Protein AF-Q8MVY9-F1 (afdb_monomer)

Solvent-accessible surface area (backbone atoms only — not comparable to full-atom values): 4770 Å² total; per-residue (Å²): 114,72,66,63,53,52,53,52,51,52,53,51,51,52,54,55,54,59,62,62,68,65,71,79,75,68,76,73,77,75,73,72,73,70,86,69,77,78,79,77,73,80,88,60,89,72,54,47,55,70,59,30,22,52,55,21,40,76,73,68,20,85,70,12,30,44,60,50,101,90,32,66,46,66,35,118

Mean predicted aligned error: 17.77 Å

Secondary structure (DSSP, 8-state):
-HHHHHHHHHHHHHHHHHHHGGGGS---------S------S-S----HHHHHHHHHHTT-TT-EEEETTEEEE--

Sequence (76 aa):
MKIAFIVAISLAFLAVTSCIEFEKSTESHDIQKRGVTITVKPPFPGCVFYECIANCRSRGYKNGGYCTINGCQCLR

Radius of gyration: 25.08 Å; Cα contacts (8 Å, |Δi|>4): 57; chains: 1; bounding box: 55×29×65 Å

pLDDT: mean 73.84, std 18.3, range [41.97, 95.44]

Foldseek 3Di:
DVVVVVVVVVVVVVVVVVVVVVPPPPPVPPVPVPPCPVPPDDDDVDQDQVVQQVVLVVVPQPQGWGQDSVHTDGHD

Organism: Galleria mellonella (NCBI:txid7137)

Structure (mmCIF, N/CA/C/O backbone):
data_AF-Q8MVY9-F1
#
_entry.id   AF-Q8MVY9-F1
#
loop_
_atom_site.group_PDB
_atom_site.id
_atom_site.type_symbol
_atom_site.label_atom_id
_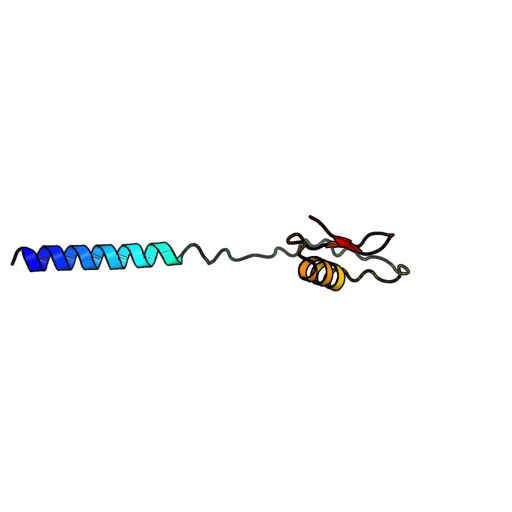atom_site.label_alt_id
_atom_site.label_comp_id
_atom_site.label_asym_id
_atom_site.label_entity_id
_atom_site.label_seq_id
_atom_site.pdbx_PDB_ins_code
_atom_site.Cartn_x
_atom_site.Cartn_y
_atom_site.Cartn_z
_atom_site.occupancy
_atom_site.B_iso_or_equiv
_atom_site.auth_seq_id
_atom_site.auth_comp_id
_atom_site.auth_asym_id
_atom_site.auth_atom_id
_atom_site.pdbx_PDB_model_num
ATOM 1 N N . MET A 1 1 ? -44.967 0.630 42.377 1.00 62.38 1 MET A N 1
ATOM 2 C CA . MET A 1 1 ? -44.432 1.917 41.866 1.00 62.38 1 MET A CA 1
ATOM 3 C C . MET A 1 1 ? -42.908 1.932 41.718 1.00 62.38 1 MET A C 1
ATOM 5 O O . MET A 1 1 ? -42.441 2.369 40.679 1.00 62.38 1 MET A O 1
ATOM 9 N N . LYS A 1 2 ? -42.121 1.412 42.676 1.00 7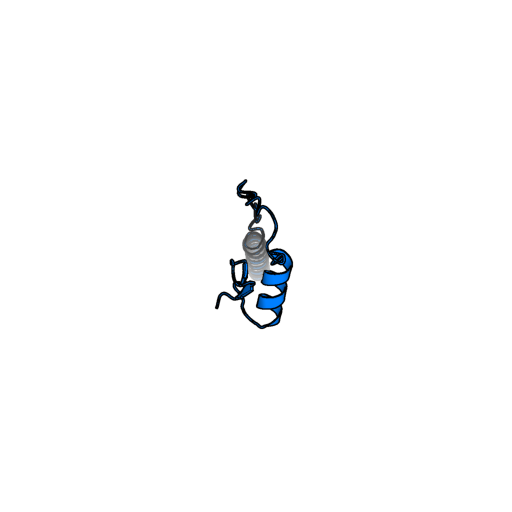5.75 2 LYS A N 1
ATOM 10 C CA . LYS A 1 2 ? -40.641 1.433 42.608 1.00 75.75 2 LYS A CA 1
ATOM 11 C C . LYS A 1 2 ? -40.034 0.681 41.408 1.00 75.75 2 LYS A C 1
ATOM 13 O O . LYS A 1 2 ? -39.125 1.195 40.774 1.00 75.75 2 LYS A O 1
ATOM 18 N N . ILE A 1 3 ? -40.569 -0.494 41.060 1.00 82.00 3 ILE A N 1
ATOM 19 C CA . ILE A 1 3 ? -40.049 -1.327 39.953 1.00 82.00 3 ILE A CA 1
ATOM 20 C C . ILE A 1 3 ? -40.224 -0.630 38.597 1.00 82.00 3 ILE A C 1
ATOM 22 O O . ILE A 1 3 ? -39.291 -0.587 37.805 1.00 82.00 3 ILE A O 1
ATOM 26 N N . ALA A 1 4 ? -41.390 -0.022 38.362 1.00 82.25 4 ALA A N 1
ATOM 27 C CA . ALA A 1 4 ? -41.653 0.735 37.139 1.00 82.25 4 ALA A CA 1
ATOM 28 C C . ALA A 1 4 ? -40.673 1.909 36.971 1.00 82.25 4 ALA A C 1
ATOM 30 O O . ALA A 1 4 ? -40.207 2.166 35.866 1.00 82.25 4 ALA A O 1
ATOM 31 N N . PHE A 1 5 ? -40.307 2.566 38.077 1.00 83.31 5 PHE A N 1
ATOM 32 C CA . PHE A 1 5 ? -39.306 3.633 38.081 1.00 83.31 5 PHE A CA 1
ATOM 33 C C . PHE A 1 5 ? -37.917 3.130 37.666 1.00 83.31 5 PHE A C 1
ATOM 35 O O . PHE A 1 5 ? -37.257 3.768 36.854 1.00 83.31 5 PHE A O 1
ATOM 42 N N . ILE A 1 6 ? -37.491 1.971 38.176 1.00 85.50 6 ILE A N 1
ATOM 43 C CA . ILE A 1 6 ? -36.190 1.376 37.832 1.00 85.50 6 ILE A CA 1
ATOM 44 C C . ILE A 1 6 ? -36.149 1.007 36.345 1.00 85.50 6 ILE A C 1
ATOM 46 O O . ILE A 1 6 ? -35.197 1.360 35.659 1.00 85.50 6 ILE A O 1
ATOM 50 N N . VAL A 1 7 ? -37.206 0.370 35.829 1.00 85.56 7 VAL A N 1
ATOM 51 C CA . VAL A 1 7 ? -37.294 -0.015 34.410 1.00 85.56 7 VAL A CA 1
ATOM 52 C C . VAL A 1 7 ? -37.262 1.212 33.494 1.00 85.56 7 VAL A C 1
ATOM 54 O O . VAL A 1 7 ? -36.546 1.203 32.494 1.00 85.56 7 VAL A O 1
ATOM 57 N N . ALA A 1 8 ? -37.973 2.287 33.849 1.00 86.19 8 ALA A N 1
ATOM 58 C CA . ALA A 1 8 ? -37.955 3.536 33.087 1.00 86.19 8 ALA A CA 1
ATOM 59 C C . ALA A 1 8 ? -36.554 4.173 33.049 1.00 86.19 8 ALA A C 1
ATOM 61 O O . ALA A 1 8 ? -36.110 4.619 31.992 1.00 86.19 8 ALA A O 1
ATOM 62 N N . ILE A 1 9 ? -35.834 4.161 34.176 1.00 87.88 9 ILE A N 1
ATOM 63 C CA . ILE A 1 9 ? -34.454 4.657 34.251 1.00 87.88 9 ILE A CA 1
ATOM 64 C C . ILE A 1 9 ? -33.528 3.796 33.381 1.00 87.88 9 ILE A C 1
ATOM 66 O O . ILE A 1 9 ? -32.761 4.340 32.591 1.00 87.88 9 ILE A O 1
ATOM 70 N N . SER A 1 10 ? -33.621 2.466 33.457 1.00 86.19 10 SER A N 1
ATOM 71 C CA . SER A 1 10 ? -32.790 1.561 32.650 1.00 86.19 10 SER A CA 1
ATOM 72 C C . SER A 1 10 ? -33.019 1.724 31.142 1.00 86.19 10 SER A C 1
ATOM 74 O O . SER A 1 10 ? -32.054 1.733 30.381 1.00 86.19 10 SER A O 1
ATOM 76 N N . LEU A 1 11 ? -34.272 1.904 30.708 1.00 87.50 11 LEU A N 1
ATOM 77 C CA . LEU A 1 11 ? -34.612 2.182 29.306 1.00 87.50 11 LEU A CA 1
ATOM 78 C C . LEU A 1 11 ? -34.043 3.523 28.830 1.00 87.50 11 LEU A C 1
ATOM 80 O O . LEU A 1 11 ? -33.517 3.600 27.722 1.00 87.50 11 LEU A O 1
ATOM 84 N N . ALA A 1 12 ? -34.098 4.559 29.673 1.00 85.25 12 ALA A N 1
ATOM 85 C CA . ALA A 1 12 ? -33.501 5.854 29.359 1.00 85.25 12 ALA A CA 1
ATOM 86 C C . ALA A 1 12 ? -31.973 5.755 29.216 1.00 85.25 12 ALA A C 1
ATOM 88 O O . ALA A 1 12 ? -31.416 6.285 28.258 1.00 85.25 12 ALA A O 1
ATOM 89 N N . PHE A 1 13 ? -31.296 5.024 30.111 1.00 84.62 13 PHE A N 1
ATOM 90 C CA . PHE A 1 13 ? -29.852 4.790 30.011 1.00 84.62 13 PHE A CA 1
ATOM 91 C C . PHE A 1 13 ? -29.471 4.031 28.734 1.00 84.62 13 PHE A C 1
ATOM 93 O O . PHE A 1 13 ? -28.550 4.458 28.043 1.00 84.62 13 PHE A O 1
ATOM 100 N N . LEU A 1 14 ? -30.200 2.965 28.383 1.00 83.12 14 LEU A N 1
ATOM 101 C CA . LEU A 1 14 ? -29.965 2.196 27.153 1.00 83.12 14 LEU A CA 1
ATOM 102 C C . LEU A 1 14 ? -30.143 3.047 25.887 1.00 83.12 14 LEU A C 1
ATOM 104 O O . LEU A 1 14 ? -29.318 2.971 24.973 1.00 83.12 14 LEU A O 1
ATOM 108 N N . ALA A 1 15 ? -31.180 3.889 25.848 1.00 80.81 15 ALA A N 1
ATOM 109 C CA . ALA A 1 15 ? -31.406 4.814 24.742 1.00 80.81 15 ALA A CA 1
ATOM 110 C C . ALA A 1 15 ? -30.238 5.805 24.599 1.00 80.81 15 ALA A C 1
ATOM 112 O O . ALA A 1 15 ? -29.699 5.958 23.504 1.00 80.81 15 ALA A O 1
ATOM 113 N N . VAL A 1 16 ? -29.778 6.401 25.706 1.00 79.69 16 VAL A N 1
ATOM 114 C CA . VAL A 1 16 ? -28.627 7.320 25.708 1.00 79.69 16 VAL A CA 1
ATOM 115 C C . VAL A 1 16 ? -27.349 6.618 25.244 1.00 79.69 16 VAL A C 1
ATOM 117 O O . VAL A 1 16 ? -26.639 7.163 24.404 1.00 79.69 16 VAL A O 1
ATOM 120 N N . THR A 1 17 ? -27.064 5.399 25.7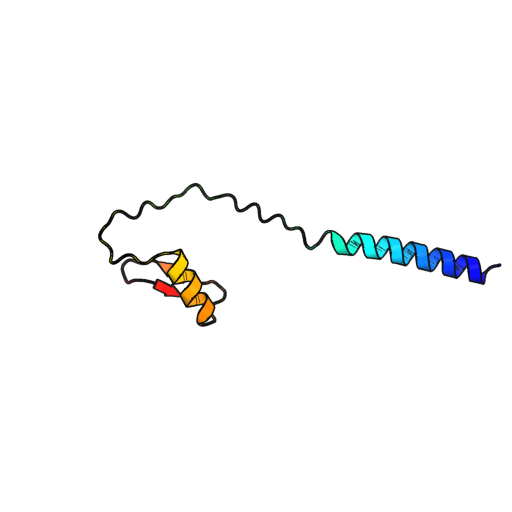15 1.00 77.50 17 THR A N 1
ATOM 121 C CA . THR A 1 17 ? -25.867 4.657 25.283 1.00 77.50 17 THR A CA 1
ATOM 122 C C . THR A 1 17 ? -25.914 4.277 23.806 1.00 77.50 17 THR A C 1
ATOM 124 O O . THR A 1 17 ? -24.887 4.335 23.136 1.00 77.50 17 THR A O 1
ATOM 127 N N . SER A 1 18 ? -27.098 3.958 23.269 1.00 73.75 18 SER A N 1
ATOM 128 C CA . SER A 1 18 ? -27.245 3.603 21.851 1.00 73.75 18 SER A CA 1
ATOM 129 C C . SER A 1 18 ? -26.965 4.779 20.907 1.00 73.75 18 SER A C 1
ATOM 131 O O . SER A 1 18 ? -26.448 4.578 19.812 1.00 73.75 18 SER A O 1
ATOM 133 N N . CYS A 1 19 ? -27.227 6.013 21.352 1.00 65.12 19 CYS A N 1
ATOM 134 C CA . CYS A 1 19 ? -26.890 7.219 20.599 1.00 65.12 19 CYS A CA 1
ATOM 135 C C . CYS A 1 19 ? -25.378 7.501 20.579 1.00 65.12 19 CYS A C 1
ATOM 137 O O . CYS A 1 19 ? -24.893 8.114 19.634 1.00 65.12 19 CYS A O 1
ATOM 139 N N . ILE A 1 20 ? -24.631 7.052 21.594 1.00 63.31 20 ILE A N 1
ATOM 140 C CA . ILE A 1 20 ? -23.188 7.321 21.718 1.00 63.31 20 ILE A CA 1
ATOM 141 C C . ILE A 1 20 ? -22.367 6.407 20.793 1.00 63.31 20 ILE A C 1
ATOM 143 O O . ILE A 1 20 ? -21.318 6.813 20.296 1.00 63.31 20 ILE A O 1
ATOM 147 N N . GLU A 1 21 ? -22.839 5.192 20.500 1.00 57.44 21 GLU A N 1
ATOM 148 C CA . GLU A 1 21 ? -22.088 4.256 19.648 1.00 57.44 21 GLU A CA 1
ATOM 149 C C . GLU A 1 21 ? -22.201 4.546 18.142 1.00 57.44 21 GLU A C 1
ATOM 151 O O . GLU A 1 21 ? -21.420 4.009 17.354 1.00 57.44 21 GLU A O 1
ATOM 156 N N . PHE A 1 22 ? -23.101 5.441 17.721 1.00 51.72 22 PHE A N 1
ATOM 157 C CA . PHE A 1 22 ? -23.298 5.741 16.299 1.00 51.72 22 PHE A CA 1
ATOM 158 C C . PHE A 1 22 ? -22.366 6.834 15.742 1.00 51.72 22 PHE A C 1
ATOM 160 O O . PHE A 1 22 ? -22.239 6.967 14.528 1.00 51.72 22 PHE A O 1
ATOM 167 N N . GLU A 1 23 ? -21.636 7.567 16.590 1.00 51.19 23 GLU A N 1
ATOM 168 C CA . GLU A 1 23 ? -20.712 8.627 16.143 1.00 51.19 23 GLU A CA 1
ATOM 169 C C . GLU A 1 23 ? -19.277 8.151 15.849 1.00 51.19 23 GLU A C 1
ATOM 171 O O . GLU A 1 23 ? -18.428 8.947 15.454 1.00 51.19 23 GLU A O 1
ATOM 176 N N . LYS A 1 24 ? -18.977 6.848 15.969 1.00 46.81 24 LYS A N 1
ATOM 177 C CA . LYS A 1 24 ? -17.620 6.310 15.729 1.00 46.81 24 LYS A CA 1
ATOM 178 C C . LYS A 1 24 ? -17.403 5.691 14.339 1.00 46.81 24 LYS A C 1
ATOM 180 O O . LYS A 1 24 ? -16.387 5.040 14.113 1.00 46.81 24 LYS A O 1
ATOM 185 N N . SER A 1 25 ? -18.328 5.876 13.394 1.00 45.19 25 SER A 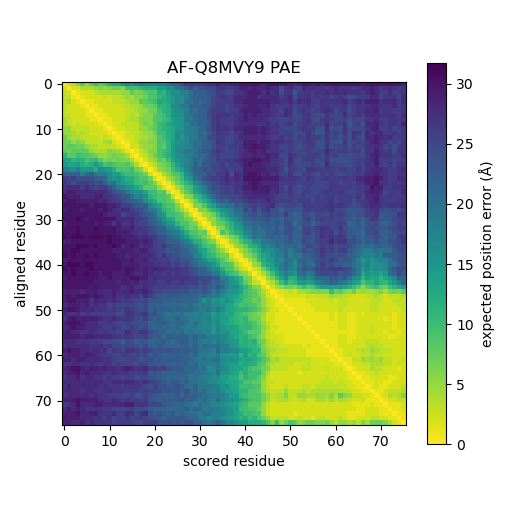N 1
ATOM 186 C CA . SER A 1 25 ? -18.203 5.319 12.030 1.00 45.19 25 SER A CA 1
ATOM 187 C C . SER A 1 25 ? -18.389 6.326 10.890 1.00 45.19 25 SER A C 1
ATOM 189 O O . SER A 1 25 ? -18.410 5.947 9.722 1.00 45.19 25 SER A O 1
ATOM 191 N N . THR A 1 26 ? -18.390 7.619 11.209 1.00 47.22 26 THR A N 1
ATOM 192 C CA . THR A 1 26 ? -18.260 8.718 10.245 1.00 47.22 26 THR A CA 1
ATOM 193 C C . THR A 1 26 ? -16.921 9.425 10.448 1.00 47.22 26 THR A C 1
ATOM 195 O O . THR A 1 26 ? -16.847 10.641 10.607 1.00 47.22 26 THR A O 1
ATOM 198 N N . GLU A 1 27 ? -15.818 8.669 10.379 1.00 45.81 27 GLU A N 1
ATOM 199 C CA . GLU A 1 27 ? -14.614 9.259 9.796 1.00 45.81 27 GLU A CA 1
ATOM 200 C C . GLU A 1 27 ? -14.984 9.598 8.353 1.00 45.81 27 GLU A C 1
ATOM 202 O O . GLU A 1 27 ? -14.930 8.766 7.448 1.00 45.81 27 GLU A O 1
ATOM 207 N N . SER A 1 28 ? -15.444 10.835 8.156 1.00 41.97 28 SER A N 1
ATOM 208 C CA . SER A 1 28 ? -15.372 11.501 6.872 1.00 41.97 28 SER A CA 1
ATOM 209 C C . SER A 1 28 ? -13.924 11.362 6.435 1.00 41.97 28 SER A C 1
ATOM 211 O O . SER A 1 28 ? -13.057 12.112 6.886 1.00 41.97 28 SER A O 1
ATOM 213 N N . HIS A 1 29 ? -13.639 10.360 5.605 1.00 42.06 29 HIS A N 1
ATOM 214 C CA . HIS A 1 29 ? -12.439 10.349 4.800 1.00 42.06 29 HIS A CA 1
ATOM 215 C C . HIS A 1 29 ? -12.582 11.536 3.851 1.00 42.06 29 HIS A C 1
ATOM 217 O O . HIS A 1 29 ? -12.980 11.391 2.696 1.00 42.06 29 HIS A O 1
ATOM 223 N N . ASP A 1 30 ? -12.279 12.728 4.363 1.00 43.25 30 ASP A N 1
ATOM 224 C CA . ASP A 1 30 ? -11.841 13.837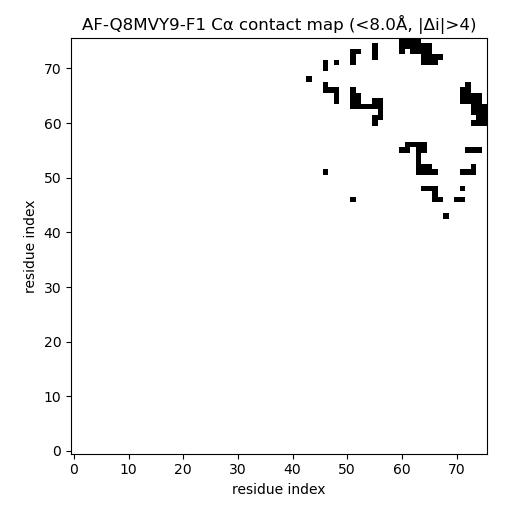 3.551 1.00 43.25 30 ASP A CA 1
ATOM 225 C C . ASP A 1 30 ? -10.531 13.358 2.934 1.00 43.25 30 ASP A C 1
ATOM 227 O O . ASP A 1 30 ? -9.437 13.488 3.490 1.00 43.25 30 ASP A O 1
ATOM 231 N N . ILE A 1 31 ? -10.663 12.660 1.805 1.00 49.22 31 ILE A N 1
ATOM 232 C CA . ILE A 1 31 ? -9.558 12.434 0.899 1.00 49.22 31 ILE A CA 1
ATOM 233 C C . ILE A 1 31 ? -9.241 13.831 0.385 1.00 49.22 31 ILE A C 1
ATOM 235 O O . ILE A 1 31 ? -9.695 14.225 -0.690 1.00 49.22 31 ILE A O 1
ATOM 239 N N . GLN A 1 32 ? -8.444 14.580 1.155 1.00 48.38 32 GLN A N 1
ATOM 240 C CA . GLN A 1 32 ? -7.667 15.671 0.609 1.00 48.38 32 GLN A CA 1
ATOM 241 C C . GLN A 1 32 ? -6.935 15.052 -0.572 1.00 48.38 32 GLN A C 1
ATOM 243 O O . GLN A 1 32 ? -5.980 14.286 -0.401 1.00 48.38 32 GLN A O 1
ATOM 248 N N . LYS A 1 33 ? -7.421 15.326 -1.787 1.00 50.62 33 LYS A N 1
ATOM 249 C CA . LYS A 1 33 ? -6.656 15.108 -3.004 1.00 50.62 33 LYS A CA 1
ATOM 250 C C . LYS A 1 33 ? -5.366 15.874 -2.774 1.00 50.62 33 LYS A C 1
ATOM 252 O O . LYS A 1 33 ? -5.326 17.088 -2.954 1.00 50.62 33 LYS A O 1
ATOM 257 N N . ARG A 1 34 ? -4.315 15.179 -2.336 1.00 49.03 34 ARG A N 1
ATOM 258 C CA . ARG A 1 34 ? -2.958 15.705 -2.359 1.00 49.03 34 ARG A CA 1
ATOM 259 C C . ARG A 1 34 ? -2.772 16.150 -3.802 1.00 49.03 34 ARG A C 1
ATOM 261 O O . ARG A 1 34 ? -2.763 15.304 -4.693 1.00 49.03 34 ARG A O 1
ATOM 268 N N . GLY A 1 35 ? -2.714 17.461 -4.033 1.00 45.69 35 GLY A N 1
ATOM 269 C CA . GLY A 1 35 ? -2.642 18.099 -5.354 1.00 45.69 35 GLY A CA 1
ATOM 270 C C . GLY A 1 35 ? -1.345 17.811 -6.114 1.00 45.69 35 GLY A C 1
ATOM 271 O O . GLY A 1 35 ? -0.914 18.610 -6.935 1.00 45.69 35 GLY A O 1
ATOM 272 N N . VAL A 1 36 ? -0.706 16.677 -5.837 1.00 47.03 36 VAL A N 1
ATOM 273 C CA . VAL A 1 36 ? 0.462 16.168 -6.533 1.00 47.03 36 VAL A CA 1
ATOM 274 C C . VAL A 1 36 ? -0.046 15.167 -7.563 1.00 47.03 36 VAL A C 1
ATOM 276 O O . VAL A 1 36 ? 0.054 13.953 -7.399 1.00 47.03 36 VAL A O 1
ATOM 279 N N . THR A 1 37 ? -0.637 15.686 -8.637 1.00 49.16 37 THR A N 1
ATOM 280 C CA . THR A 1 37 ? -0.763 14.921 -9.876 1.00 49.16 37 THR A CA 1
ATOM 281 C C . THR A 1 37 ? 0.664 14.663 -10.346 1.00 49.16 37 THR A C 1
ATOM 283 O O . THR A 1 37 ? 1.306 15.548 -10.907 1.00 49.16 37 THR A O 1
ATOM 286 N N . ILE A 1 38 ? 1.214 13.486 -10.038 1.00 53.38 38 ILE A N 1
ATOM 287 C CA . ILE A 1 38 ? 2.508 13.071 -10.577 1.00 53.38 38 ILE A CA 1
ATOM 288 C C . ILE A 1 38 ? 2.261 12.801 -12.057 1.00 53.38 38 ILE A C 1
ATOM 290 O O . ILE A 1 38 ? 1.824 11.719 -12.447 1.00 53.38 38 ILE A O 1
ATOM 294 N N . THR A 1 39 ? 2.466 13.822 -12.882 1.00 49.50 39 THR A N 1
ATOM 295 C CA . THR A 1 39 ? 2.392 13.722 -14.335 1.00 49.50 39 THR A CA 1
ATOM 296 C C . THR A 1 39 ? 3.575 12.876 -14.798 1.00 49.50 39 THR A C 1
ATOM 298 O O . THR A 1 39 ? 4.648 13.392 -15.108 1.00 49.50 39 THR A O 1
ATOM 301 N N . VAL A 1 40 ? 3.418 11.551 -14.783 1.00 52.75 40 VAL A N 1
ATOM 302 C CA . VAL A 1 40 ? 4.414 10.628 -15.332 1.00 52.75 40 VAL A CA 1
ATOM 303 C C . VAL A 1 40 ? 4.395 10.806 -16.846 1.00 52.75 40 VAL A C 1
ATOM 305 O O . VAL A 1 40 ? 3.457 10.397 -17.528 1.00 52.75 40 VAL A O 1
ATOM 308 N N . LYS A 1 41 ? 5.413 11.489 -17.367 1.00 52.06 41 LYS A N 1
ATOM 309 C CA . LYS A 1 41 ? 5.582 11.710 -18.803 1.00 52.06 41 LYS A CA 1
ATOM 310 C C . LYS A 1 41 ? 5.893 10.354 -19.474 1.00 52.06 41 LYS A C 1
ATOM 312 O O . LYS A 1 41 ? 6.785 9.656 -18.990 1.00 52.06 41 LYS A O 1
ATOM 317 N N . PRO A 1 42 ? 5.178 9.957 -20.543 1.00 55.84 42 PRO A N 1
ATOM 318 C CA . PRO A 1 42 ? 5.492 8.738 -21.292 1.00 55.84 42 PRO A CA 1
ATOM 319 C C . PRO A 1 42 ? 6.912 8.796 -21.904 1.00 55.84 42 PRO A C 1
ATOM 321 O O . PRO A 1 42 ? 7.409 9.904 -22.127 1.00 55.84 42 PRO A O 1
ATOM 324 N N . PRO A 1 43 ? 7.562 7.647 -22.199 1.00 56.25 43 PRO A N 1
ATOM 325 C CA . PRO A 1 43 ? 6.978 6.316 -22.342 1.00 56.25 43 PRO A CA 1
ATOM 326 C C . PRO A 1 43 ? 7.546 5.329 -21.310 1.00 56.25 43 PRO A C 1
ATOM 328 O O . PRO A 1 43 ? 8.620 4.765 -21.490 1.00 56.25 43 PRO A O 1
ATOM 331 N N . PHE A 1 44 ? 6.796 5.064 -20.245 1.00 56.00 44 PHE A N 1
ATOM 332 C CA . PHE A 1 44 ? 6.942 3.805 -19.517 1.00 56.00 44 PHE A CA 1
ATOM 333 C C . PHE A 1 44 ? 5.787 2.907 -19.961 1.00 56.00 44 PHE A C 1
ATOM 335 O O . PHE A 1 44 ? 4.682 3.439 -20.104 1.00 56.00 44 PHE A O 1
ATOM 342 N N . PRO A 1 45 ? 5.993 1.597 -20.212 1.00 58.75 45 PRO A N 1
ATOM 343 C CA . PRO A 1 45 ? 4.877 0.667 -20.365 1.00 58.75 45 PRO A CA 1
ATOM 344 C C . PRO A 1 45 ? 4.023 0.822 -19.106 1.00 58.75 45 PRO A C 1
ATOM 346 O O . PRO A 1 45 ? 4.479 0.527 -18.002 1.00 58.75 45 PRO A O 1
ATOM 349 N N . GLY A 1 46 ? 2.884 1.495 -19.269 1.00 64.56 46 GLY A N 1
ATOM 350 C CA . GLY A 1 46 ? 2.298 2.302 -18.208 1.00 64.56 46 GLY A CA 1
ATOM 351 C C . GLY A 1 46 ? 1.894 1.428 -17.042 1.00 64.56 46 GLY A C 1
ATOM 352 O O . GLY A 1 46 ? 0.880 0.745 -17.115 1.00 64.56 46 GLY A O 1
ATOM 353 N N . CYS A 1 47 ? 2.668 1.448 -15.959 1.00 77.44 47 CYS A N 1
ATOM 354 C CA . CYS A 1 47 ? 2.161 0.927 -14.708 1.00 77.44 47 CYS A CA 1
ATOM 355 C C . CYS A 1 47 ? 1.010 1.842 -14.303 1.00 77.44 47 CYS A C 1
ATOM 357 O O . CYS A 1 47 ? 1.194 3.013 -13.960 1.00 77.44 47 CYS A O 1
ATOM 359 N N . VAL A 1 48 ? -0.194 1.310 -14.419 1.00 84.94 48 VAL A N 1
ATOM 360 C CA . VAL A 1 48 ? -1.406 2.024 -14.085 1.00 84.94 48 VAL A CA 1
ATOM 361 C C . VAL A 1 48 ? -1.571 1.948 -12.571 1.00 84.94 48 VAL A C 1
ATOM 363 O O . VAL A 1 48 ? -1.788 0.876 -12.012 1.00 84.94 48 VAL A O 1
ATOM 366 N N . PHE A 1 49 ? -1.436 3.088 -11.887 1.00 86.06 49 PHE A N 1
ATOM 367 C CA . PHE A 1 49 ? -1.415 3.146 -10.419 1.00 86.06 49 PHE A CA 1
ATOM 368 C C . PHE A 1 49 ? -2.619 2.441 -9.777 1.00 86.06 49 PHE A C 1
ATOM 370 O O . PHE A 1 49 ? -2.455 1.657 -8.843 1.00 86.06 49 PHE A O 1
ATOM 377 N N . TYR A 1 50 ? -3.821 2.661 -10.319 1.00 87.25 50 TYR A N 1
ATOM 378 C CA . TYR A 1 50 ? -5.042 2.035 -9.813 1.00 87.25 50 TYR A CA 1
ATOM 379 C C . TYR A 1 50 ? -5.092 0.521 -10.071 1.00 87.25 50 TYR A C 1
ATOM 381 O O . TYR A 1 50 ? -5.492 -0.225 -9.178 1.00 87.25 50 TYR A O 1
ATOM 389 N N . GLU A 1 51 ? -4.620 0.043 -11.226 1.00 90.69 51 GLU 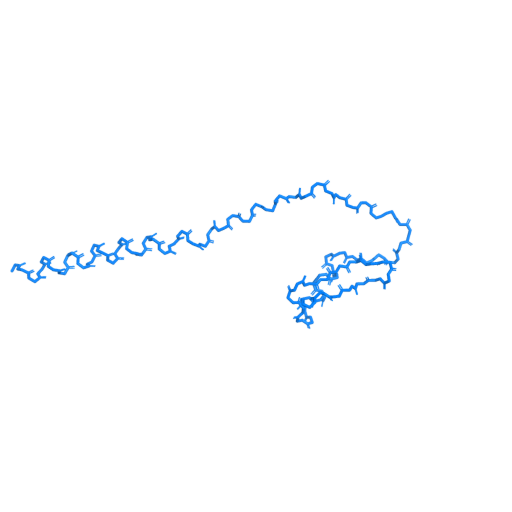A N 1
ATOM 390 C CA . GLU A 1 51 ? -4.517 -1.397 -11.510 1.00 90.69 51 GLU A CA 1
ATOM 391 C C . GLU A 1 51 ? -3.470 -2.072 -10.623 1.00 90.69 51 GLU A C 1
ATOM 393 O O . GLU A 1 51 ? -3.711 -3.159 -10.103 1.00 90.69 51 GLU A O 1
ATOM 398 N N . CYS A 1 52 ? -2.332 -1.413 -10.389 1.00 90.88 52 CYS A N 1
ATOM 399 C CA . CYS A 1 52 ? -1.285 -1.914 -9.506 1.00 90.88 52 CYS A CA 1
ATOM 400 C C . CYS A 1 52 ? -1.809 -2.115 -8.079 1.00 90.88 52 CYS A C 1
ATOM 402 O O . CYS A 1 52 ? -1.654 -3.192 -7.501 1.00 90.88 52 CYS A O 1
ATOM 404 N N . ILE A 1 53 ? -2.497 -1.110 -7.528 1.00 92.62 53 ILE A N 1
ATOM 405 C CA . ILE A 1 53 ? -3.112 -1.211 -6.201 1.00 92.62 53 ILE A CA 1
ATOM 406 C C . ILE A 1 53 ? -4.144 -2.337 -6.161 1.00 92.62 53 ILE A C 1
ATOM 408 O O . ILE A 1 53 ? -4.105 -3.155 -5.241 1.00 92.62 53 ILE A O 1
ATOM 412 N N . ALA A 1 54 ? -5.055 -2.388 -7.137 1.00 93.38 54 ALA A N 1
ATOM 413 C CA . ALA A 1 54 ? -6.107 -3.399 -7.190 1.00 93.38 54 ALA A CA 1
ATOM 414 C C . ALA A 1 54 ? -5.526 -4.820 -7.274 1.00 93.38 54 ALA A C 1
ATOM 416 O O . ALA A 1 54 ? -5.940 -5.697 -6.517 1.00 93.38 54 ALA A O 1
ATOM 417 N N . ASN A 1 55 ? -4.517 -5.028 -8.120 1.00 92.50 55 ASN A N 1
ATOM 418 C CA . ASN A 1 55 ? -3.844 -6.313 -8.286 1.00 92.50 55 ASN A CA 1
ATOM 419 C C . ASN A 1 55 ? -3.034 -6.721 -7.043 1.00 92.50 55 ASN A C 1
ATOM 421 O O . ASN A 1 55 ? -3.013 -7.882 -6.651 1.00 92.50 55 ASN A O 1
ATOM 425 N N . CYS A 1 56 ? -2.375 -5.781 -6.365 1.00 94.56 56 CYS A N 1
ATOM 426 C CA . CYS A 1 56 ? -1.698 -6.101 -5.110 1.00 94.56 56 CYS A CA 1
ATOM 427 C C . CYS A 1 56 ? -2.701 -6.468 -4.008 1.00 94.56 56 CYS A C 1
ATOM 429 O O . CYS A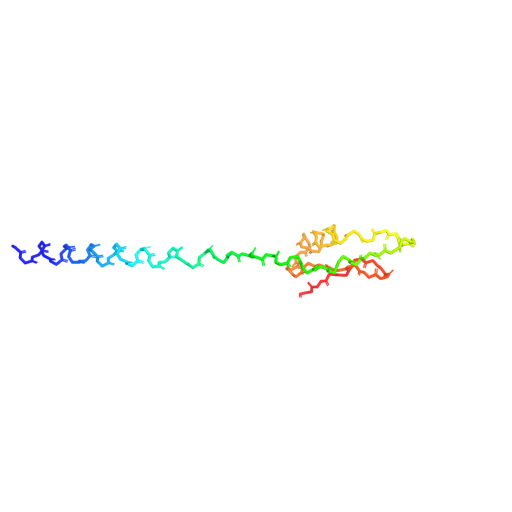 1 56 ? -2.502 -7.453 -3.294 1.00 94.56 56 CYS A O 1
ATOM 431 N N . ARG A 1 57 ? -3.822 -5.746 -3.913 1.00 94.62 57 ARG A N 1
ATOM 432 C CA . ARG A 1 57 ? -4.888 -6.068 -2.956 1.00 94.62 57 ARG A CA 1
ATOM 433 C C . ARG A 1 57 ? -5.532 -7.425 -3.230 1.00 94.62 57 ARG A C 1
ATOM 435 O O . ARG A 1 57 ? -5.738 -8.176 -2.281 1.00 94.62 57 ARG A O 1
ATOM 442 N N . SER A 1 58 ? -5.784 -7.780 -4.494 1.00 95.25 58 SER A N 1
ATOM 443 C CA . SER A 1 58 ? -6.335 -9.098 -4.855 1.00 95.25 58 SER A CA 1
ATOM 444 C C . SER A 1 58 ? -5.395 -10.255 -4.492 1.00 95.25 58 SER A C 1
ATOM 446 O O . SER A 1 58 ? -5.851 -11.365 -4.236 1.00 95.25 58 SER A O 1
ATOM 448 N N . ARG A 1 59 ? -4.088 -9.986 -4.392 1.00 94.25 59 ARG A N 1
ATOM 449 C CA . ARG A 1 59 ? -3.056 -10.935 -3.944 1.00 94.25 59 ARG A CA 1
ATOM 450 C C . ARG A 1 59 ? -2.829 -10.947 -2.425 1.00 94.25 59 ARG A C 1
ATOM 452 O O . ARG A 1 59 ? -1.926 -11.639 -1.963 1.0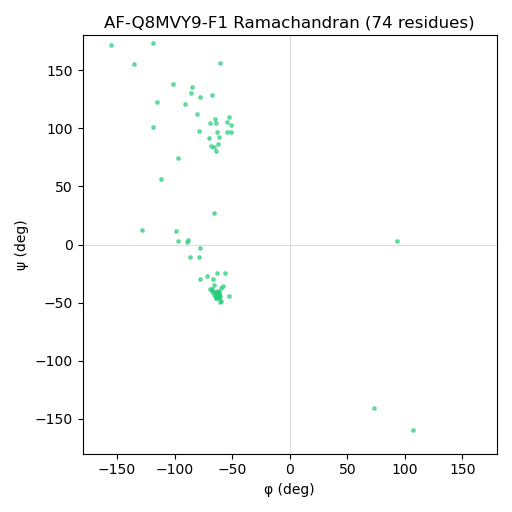0 94.25 59 ARG A O 1
ATOM 459 N N . GLY A 1 60 ? -3.608 -10.191 -1.648 1.00 95.44 60 GLY A N 1
ATOM 460 C CA . GLY A 1 60 ? -3.540 -10.167 -0.181 1.00 95.44 60 GLY A CA 1
ATOM 461 C C . GLY A 1 60 ? -2.640 -9.082 0.424 1.00 95.44 60 GLY A C 1
ATOM 462 O O . GLY A 1 60 ? -2.521 -9.006 1.646 1.00 95.44 60 GLY A O 1
ATOM 463 N N . TYR A 1 61 ? -2.041 -8.210 -0.390 1.00 94.50 61 TYR A N 1
ATOM 464 C CA . TYR A 1 61 ? -1.268 -7.066 0.098 1.00 94.50 61 TYR A CA 1
ATOM 465 C C . TYR A 1 61 ? -2.225 -5.945 0.518 1.00 94.50 61 TYR A C 1
ATOM 467 O O . TYR A 1 61 ? -2.717 -5.182 -0.318 1.00 94.50 61 TYR A O 1
ATOM 475 N N . LYS A 1 62 ? -2.518 -5.844 1.822 1.00 90.94 62 LYS A N 1
ATOM 476 C CA . LYS A 1 62 ? -3.498 -4.883 2.374 1.00 90.94 62 LYS A CA 1
ATOM 477 C C . LYS A 1 62 ? -3.151 -3.432 2.029 1.00 90.94 62 LYS A C 1
ATOM 479 O O . LYS A 1 62 ? -4.036 -2.638 1.707 1.00 90.94 62 LYS A O 1
ATOM 484 N N . ASN A 1 63 ? -1.855 -3.129 2.008 1.00 90.25 63 ASN A N 1
ATOM 485 C CA . ASN A 1 63 ? -1.320 -1.808 1.693 1.00 90.25 63 ASN A CA 1
ATOM 486 C C . ASN A 1 63 ? -1.315 -1.499 0.182 1.00 90.25 63 ASN A C 1
ATOM 488 O O . ASN A 1 63 ? -0.992 -0.384 -0.219 1.00 90.25 63 ASN A O 1
ATOM 492 N N . GLY A 1 64 ? -1.726 -2.447 -0.669 1.00 91.81 64 GLY A N 1
ATOM 493 C CA . GLY A 1 64 ? -1.765 -2.278 -2.118 1.00 91.81 64 GLY A CA 1
ATOM 494 C C . GLY A 1 64 ? -0.374 -2.306 -2.740 1.00 91.81 64 GLY A C 1
ATOM 495 O O . GLY A 1 64 ? 0.466 -3.124 -2.371 1.00 91.81 64 GLY A O 1
ATOM 496 N N . GLY A 1 65 ? -0.142 -1.449 -3.729 1.00 92.56 65 GLY A N 1
ATOM 497 C CA . GLY A 1 65 ? 1.130 -1.363 -4.434 1.00 92.56 65 GLY A CA 1
ATOM 498 C C . GLY A 1 65 ? 1.346 0.005 -5.057 1.00 92.56 65 GLY A C 1
ATOM 499 O O . GLY A 1 65 ? 0.450 0.844 -5.067 1.00 92.56 65 GLY A O 1
ATOM 500 N N . TYR A 1 66 ? 2.547 0.233 -5.569 1.00 91.12 66 TYR A N 1
ATOM 501 C CA . TYR A 1 66 ? 2.909 1.466 -6.255 1.00 91.12 66 TYR A CA 1
ATOM 502 C C . TYR A 1 66 ? 3.673 1.166 -7.537 1.00 91.12 66 TYR A C 1
ATOM 504 O O . TYR A 1 66 ? 4.300 0.118 -7.703 1.00 91.12 66 TYR A O 1
ATOM 512 N N . CYS A 1 67 ? 3.605 2.115 -8.460 1.00 88.75 67 CYS A N 1
ATOM 513 C CA . CYS A 1 67 ? 4.294 2.022 -9.729 1.00 88.75 67 CYS A CA 1
ATOM 514 C C . CYS A 1 67 ? 5.729 2.521 -9.610 1.00 88.75 67 CYS A C 1
ATOM 516 O O . CYS A 1 67 ? 5.983 3.612 -9.105 1.00 88.75 67 CYS A O 1
ATOM 518 N N . THR A 1 68 ? 6.657 1.714 -10.109 1.00 86.44 68 THR A N 1
ATOM 519 C CA . THR A 1 68 ? 8.082 2.031 -10.222 1.00 86.44 68 THR A CA 1
ATOM 520 C C . THR A 1 68 ? 8.519 2.000 -11.675 1.00 86.44 68 THR A C 1
ATOM 522 O O . THR A 1 68 ? 7.773 1.552 -12.547 1.00 86.44 68 THR A O 1
ATOM 525 N N . ILE A 1 69 ? 9.766 2.400 -11.926 1.00 82.19 69 ILE A N 1
ATOM 526 C CA . ILE A 1 69 ? 10.409 2.244 -13.235 1.00 82.19 69 ILE A CA 1
ATOM 527 C C . ILE A 1 69 ? 10.428 0.783 -13.723 1.00 82.19 69 ILE A C 1
ATOM 529 O O . ILE A 1 69 ? 10.435 0.535 -14.923 1.00 82.19 69 ILE A O 1
ATOM 533 N N . ASN A 1 70 ? 10.366 -0.175 -12.792 1.00 84.38 70 ASN A N 1
ATOM 534 C CA . ASN A 1 70 ? 10.381 -1.611 -13.068 1.00 84.38 70 ASN A CA 1
ATOM 535 C C . ASN A 1 70 ? 8.974 -2.239 -13.106 1.00 84.38 70 ASN A C 1
ATOM 537 O O . ASN A 1 70 ? 8.855 -3.454 -13.234 1.00 84.38 70 ASN A O 1
ATOM 541 N N . GLY A 1 71 ? 7.907 -1.447 -12.956 1.00 85.81 71 GLY A N 1
ATOM 542 C CA . GLY A 1 71 ? 6.527 -1.932 -12.877 1.00 85.81 71 GLY A CA 1
ATOM 543 C C . GLY A 1 71 ? 5.921 -1.848 -11.473 1.00 85.81 71 GLY A C 1
ATOM 544 O O . GLY A 1 71 ? 6.357 -1.056 -10.633 1.00 85.81 71 GLY A O 1
ATOM 545 N N . CYS A 1 72 ? 4.872 -2.635 -11.232 1.00 89.69 72 CYS A N 1
ATOM 546 C CA . CYS A 1 72 ? 4.099 -2.617 -9.989 1.00 89.69 72 CYS A CA 1
ATOM 547 C C . CYS A 1 72 ? 4.817 -3.351 -8.843 1.00 89.69 72 CYS A C 1
ATOM 549 O O . CYS A 1 72 ? 5.165 -4.524 -8.978 1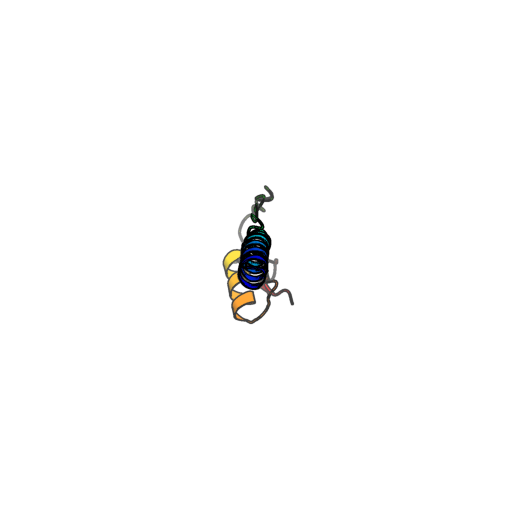.00 89.69 72 CYS A O 1
ATOM 551 N N . GLN A 1 73 ? 4.993 -2.686 -7.700 1.00 93.69 73 GLN A N 1
ATOM 552 C CA . GLN A 1 73 ? 5.560 -3.265 -6.479 1.00 93.69 73 GLN A CA 1
ATOM 553 C C . GLN A 1 73 ? 4.510 -3.295 -5.365 1.00 93.69 73 GLN A C 1
ATOM 555 O O . GLN A 1 73 ? 3.962 -2.254 -5.004 1.00 93.69 73 GLN A O 1
ATOM 560 N N . CYS A 1 74 ? 4.232 -4.480 -4.813 1.00 93.88 74 CYS A N 1
ATOM 561 C CA . CYS A 1 74 ? 3.255 -4.640 -3.737 1.00 93.88 74 CYS A CA 1
ATOM 562 C C . CYS A 1 74 ? 3.861 -4.367 -2.357 1.00 93.88 74 CYS A C 1
ATOM 564 O O . CYS A 1 74 ? 4.942 -4.857 -2.028 1.00 93.88 74 CYS A O 1
ATOM 566 N N . LEU A 1 75 ? 3.128 -3.614 -1.543 1.00 92.38 75 LEU A N 1
ATOM 567 C CA . LEU A 1 75 ? 3.481 -3.245 -0.178 1.00 92.38 75 LEU A CA 1
ATOM 568 C C . LEU A 1 75 ? 2.917 -4.290 0.788 1.00 92.38 75 LEU A C 1
ATOM 570 O O . LEU A 1 75 ? 1.706 -4.515 0.803 1.00 92.38 75 LEU A O 1
ATOM 574 N N . ARG A 1 76 ? 3.785 -4.947 1.566 1.00 85.12 76 ARG A N 1
ATOM 575 C CA . ARG A 1 76 ? 3.360 -5.889 2.618 1.00 85.12 76 ARG A CA 1
ATOM 576 C C . ARG A 1 76 ? 2.619 -5.174 3.739 1.00 85.12 76 ARG A C 1
ATOM 578 O O . ARG A 1 76 ? 2.992 -4.019 4.039 1.00 85.12 76 ARG A O 1
#